Protein AF-A0A8J7Y502-F1 (afdb_monomer)

Radius of gyration: 22.65 Å; Cα contacts (8 Å, |Δi|>4): 189; chains: 1; bounding box: 45×32×72 Å

Nearest PDB structures (foldseek):
  6zxs-assembly1_C  TM=8.855E-01  e=1.549E-02  Pisum sativum
  7y3f-assembly1_C  TM=8.720E-01  e=1.769E-02  Nostoc sp.
  8wey-assembly1_C  TM=8.345E-01  e=1.656E-02  Cyanidium caldarium
  8wmv-assembly1_C  TM=8.338E-01  e=2.307E-02  Rhodomonas salina
  7yca-assembly1_C  TM=7.413E-01  e=2.020E-02  Ostreococcus tauri

Sequence (135 aa):
MRGLISIAIRGSWKNLKRILFHSERVTSMEMRYRILSGQVTLPKTVNDPMCIGCGACARICPTKAITMIDLPEPIHLTEKYTKKQRPELDLEKCCFCFRCHDTCPIFKRYNRPSAIHPREVGDYYEDVSKLLGGG

Foldseek 3Di:
DVVVVVVVVVVVVVVVCCVPVVPPDPDDPVVVVCVVVVVDDAADFFQVQQDQQPCQLQVQQPLSQKDWDADPDWDDLAPPGIRGTDIDGRLVSHPQPCPSQCRACCCPVVVHQGRGHSGHSDDDHDRVSVVVVRD

Structure (mmCIF, N/CA/C/O backbone):
data_AF-A0A8J7Y502-F1
#
_entry.id   AF-A0A8J7Y502-F1
#
loop_
_atom_site.group_PDB
_atom_site.id
_atom_site.type_symbol
_atom_site.label_atom_id
_atom_site.label_alt_id
_atom_site.label_comp_id
_atom_site.label_asym_id
_atom_site.label_entity_id
_atom_site.label_seq_id
_atom_site.pdbx_PDB_ins_code
_atom_site.Cartn_x
_atom_si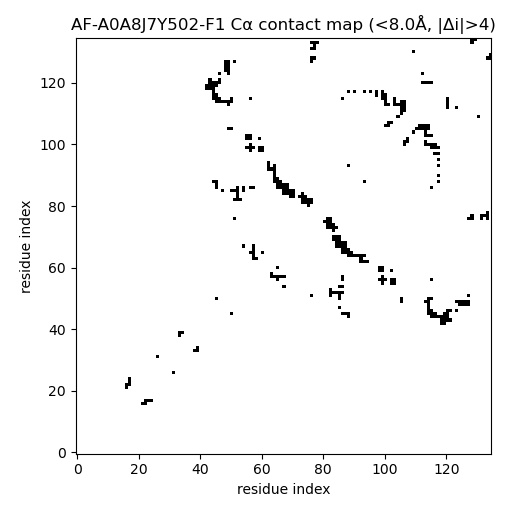te.Cartn_y
_atom_site.Cartn_z
_atom_site.occupancy
_atom_site.B_iso_or_equiv
_atom_site.auth_seq_id
_atom_site.auth_comp_id
_atom_site.auth_asym_id
_atom_site.auth_atom_id
_atom_site.pdbx_PDB_model_num
ATOM 1 N N . MET A 1 1 ? 19.545 6.627 -52.063 1.00 60.53 1 MET A N 1
ATOM 2 C CA . MET A 1 1 ? 20.669 5.887 -51.433 1.00 60.53 1 MET A CA 1
ATOM 3 C C . MET A 1 1 ? 21.327 6.631 -50.262 1.00 60.53 1 MET A C 1
ATOM 5 O O . MET A 1 1 ? 21.492 6.030 -49.210 1.00 60.53 1 MET A O 1
ATOM 9 N N . ARG A 1 2 ? 21.621 7.940 -50.374 1.00 64.50 2 ARG A N 1
ATOM 10 C CA . ARG A 1 2 ? 22.218 8.758 -49.289 1.00 64.50 2 ARG A CA 1
ATOM 11 C C . ARG A 1 2 ? 21.446 8.758 -47.953 1.00 64.50 2 ARG A C 1
ATOM 13 O O . ARG A 1 2 ? 22.071 8.778 -46.899 1.00 64.50 2 ARG A O 1
ATOM 20 N N . GLY A 1 3 ? 20.113 8.686 -47.986 1.00 81.00 3 GLY A N 1
ATOM 21 C CA . GLY A 1 3 ? 19.283 8.628 -46.772 1.00 81.00 3 GLY A CA 1
ATOM 22 C C . GLY A 1 3 ? 19.363 7.300 -46.007 1.00 81.00 3 GLY A C 1
ATOM 23 O O . GLY A 1 3 ? 19.346 7.296 -44.785 1.00 81.00 3 GLY A O 1
ATOM 24 N N . LEU A 1 4 ? 19.514 6.170 -46.705 1.00 84.38 4 LEU A N 1
ATOM 25 C CA . LEU A 1 4 ? 19.599 4.854 -46.056 1.00 84.38 4 LEU A CA 1
ATOM 26 C C . LEU A 1 4 ? 20.935 4.673 -45.325 1.00 84.38 4 LEU A C 1
ATOM 28 O O . LEU A 1 4 ? 20.969 4.181 -44.201 1.00 84.38 4 LEU A O 1
ATOM 32 N N . ILE A 1 5 ? 22.025 5.149 -45.931 1.00 88.69 5 ILE A N 1
ATOM 33 C CA . ILE A 1 5 ? 23.365 5.105 -45.332 1.00 88.69 5 ILE A CA 1
ATOM 34 C C . ILE A 1 5 ? 23.419 5.970 -44.063 1.00 88.69 5 ILE A C 1
ATOM 36 O O . ILE A 1 5 ? 23.957 5.541 -43.044 1.00 88.69 5 ILE A O 1
ATOM 40 N N . SER A 1 6 ? 22.819 7.166 -44.079 1.00 84.56 6 SER A N 1
ATOM 41 C CA . SER A 1 6 ? 22.812 8.044 -42.901 1.00 84.56 6 SER A CA 1
ATOM 42 C C . SER A 1 6 ? 21.986 7.473 -41.743 1.00 84.56 6 SER A C 1
ATOM 44 O O . SER A 1 6 ? 22.392 7.605 -40.586 1.00 84.56 6 SER A O 1
ATOM 46 N N . ILE A 1 7 ? 20.874 6.788 -42.034 1.00 87.94 7 ILE A N 1
ATOM 47 C CA . ILE A 1 7 ? 20.083 6.058 -41.034 1.00 87.94 7 ILE A CA 1
ATOM 48 C C . ILE A 1 7 ? 20.911 4.914 -40.431 1.00 87.94 7 ILE A C 1
ATOM 50 O O . ILE A 1 7 ? 20.986 4.803 -39.206 1.00 87.94 7 ILE A O 1
ATOM 54 N N . ALA A 1 8 ? 21.589 4.117 -41.264 1.00 90.69 8 ALA A N 1
ATOM 55 C CA . ALA A 1 8 ? 22.412 2.995 -40.810 1.00 90.69 8 ALA A CA 1
ATOM 56 C C . ALA A 1 8 ? 23.579 3.442 -39.910 1.00 90.69 8 ALA A C 1
ATOM 58 O O . ALA A 1 8 ? 23.799 2.860 -38.846 1.00 90.69 8 ALA A O 1
ATOM 59 N N . ILE A 1 9 ? 24.286 4.516 -40.280 1.00 93.00 9 ILE A N 1
ATOM 60 C CA . ILE A 1 9 ? 25.398 5.067 -39.488 1.00 93.00 9 ILE A CA 1
ATOM 61 C C . ILE A 1 9 ? 24.894 5.616 -38.148 1.00 93.00 9 ILE A C 1
ATOM 63 O O . ILE A 1 9 ? 25.459 5.305 -37.099 1.00 93.00 9 ILE A O 1
ATOM 67 N N . ARG A 1 10 ? 23.800 6.392 -38.149 1.00 87.38 10 ARG A N 1
ATOM 68 C CA . ARG A 1 10 ? 23.220 6.949 -36.914 1.00 87.38 10 ARG A CA 1
ATOM 69 C C . ARG A 1 10 ? 22.720 5.853 -35.971 1.00 87.38 10 ARG A C 1
ATOM 71 O O . ARG A 1 10 ? 22.952 5.942 -34.766 1.00 87.38 10 ARG A O 1
ATOM 78 N N . GLY A 1 11 ? 22.072 4.818 -36.507 1.00 87.31 11 GLY A N 1
ATOM 79 C CA . GLY A 1 11 ? 21.619 3.658 -35.738 1.00 87.31 11 GLY A CA 1
ATOM 80 C C . GLY A 1 11 ? 22.783 2.876 -35.129 1.00 87.31 11 GLY A C 1
ATOM 81 O O . GLY A 1 11 ? 22.777 2.603 -33.928 1.00 87.31 11 GLY A O 1
ATOM 82 N N . SER A 1 12 ? 23.817 2.603 -35.928 1.00 90.25 12 SER A N 1
ATOM 83 C CA . SER A 1 12 ? 25.027 1.899 -35.484 1.00 90.25 12 SER A CA 1
ATOM 84 C C . SER A 1 12 ? 25.763 2.674 -34.394 1.00 90.25 12 SER A C 1
ATOM 86 O O . SER A 1 12 ? 26.115 2.100 -33.369 1.00 90.25 12 SER A O 1
ATOM 88 N N . TRP A 1 13 ? 25.908 3.994 -34.547 1.00 88.38 13 TRP A N 1
ATOM 89 C CA . TRP A 1 13 ? 26.505 4.860 -33.526 1.00 88.38 13 TRP A CA 1
ATOM 90 C C . TRP A 1 13 ? 25.705 4.859 -32.219 1.00 88.38 13 TRP A C 1
ATOM 92 O O . TRP A 1 13 ? 26.278 4.783 -31.133 1.00 88.38 13 TRP A O 1
ATOM 102 N N . LYS A 1 14 ? 24.369 4.906 -32.298 1.00 82.56 14 LYS A N 1
ATOM 103 C CA . LYS A 1 14 ? 23.504 4.821 -31.114 1.00 82.56 14 LYS A CA 1
ATOM 104 C C . LYS A 1 14 ? 23.666 3.473 -30.407 1.00 82.56 14 LYS A C 1
ATOM 106 O O . LYS A 1 14 ? 23.795 3.446 -29.186 1.00 82.56 14 LYS A O 1
ATOM 111 N N . ASN A 1 15 ? 23.715 2.375 -31.161 1.00 81.94 15 ASN A N 1
ATOM 112 C CA . ASN A 1 15 ? 23.898 1.039 -30.600 1.00 81.94 15 ASN A CA 1
ATOM 113 C C . ASN A 1 15 ? 25.295 0.862 -29.981 1.00 81.94 15 ASN A C 1
ATOM 115 O O . ASN A 1 15 ? 25.420 0.370 -28.864 1.00 81.94 15 ASN A O 1
ATOM 119 N N . LEU A 1 16 ? 26.338 1.360 -30.649 1.00 86.25 16 LEU A N 1
ATOM 120 C CA . LEU A 1 16 ? 27.707 1.333 -30.138 1.00 86.25 16 LEU A CA 1
ATOM 121 C C . LEU A 1 16 ? 27.837 2.120 -28.826 1.00 86.25 16 LEU A C 1
ATOM 123 O O . LEU A 1 16 ? 28.413 1.615 -27.865 1.00 86.25 16 LEU A O 1
ATOM 127 N N . LYS A 1 17 ? 27.229 3.313 -28.737 1.00 83.19 17 LYS A N 1
ATOM 128 C CA . LYS A 1 17 ? 27.191 4.090 -27.486 1.00 83.19 17 LYS A CA 1
ATOM 129 C C . LYS A 1 17 ? 26.465 3.355 -26.354 1.00 83.19 17 LYS A C 1
ATOM 131 O O . LYS A 1 17 ? 26.914 3.411 -25.212 1.00 83.19 17 LYS A O 1
ATOM 136 N N . ARG A 1 18 ? 25.386 2.625 -26.661 1.00 78.62 18 ARG A N 1
ATOM 137 C CA . ARG A 1 18 ? 24.681 1.776 -25.685 1.00 78.62 18 ARG A CA 1
ATOM 138 C C . ARG A 1 18 ? 25.547 0.623 -25.177 1.00 78.62 18 ARG A C 1
ATOM 140 O O . ARG A 1 18 ? 25.479 0.331 -23.990 1.00 78.62 18 ARG A O 1
ATOM 147 N N . ILE A 1 19 ? 26.336 -0.013 -26.044 1.00 79.38 19 ILE A N 1
ATOM 148 C CA . ILE A 1 19 ? 27.196 -1.151 -25.680 1.00 79.38 19 ILE A CA 1
ATOM 149 C C . ILE A 1 19 ? 28.400 -0.680 -24.859 1.00 79.38 19 ILE A C 1
ATOM 151 O O . ILE A 1 19 ? 28.646 -1.206 -23.780 1.00 79.38 19 ILE A O 1
ATOM 155 N N . LEU A 1 20 ? 29.130 0.328 -25.344 1.00 81.69 20 LEU A N 1
ATOM 156 C CA . LEU A 1 20 ? 30.378 0.768 -24.713 1.00 81.69 20 LEU A CA 1
ATOM 157 C C . LEU A 1 20 ? 30.130 1.593 -23.446 1.00 81.69 20 LEU A C 1
ATOM 159 O O . LEU A 1 20 ? 30.741 1.350 -22.408 1.00 81.69 20 LEU A O 1
ATOM 163 N N . PHE A 1 21 ? 29.209 2.556 -23.511 1.00 78.75 21 PHE A N 1
ATOM 164 C CA . PHE A 1 21 ? 28.997 3.531 -22.435 1.00 78.75 21 PHE A CA 1
ATOM 165 C C . PHE A 1 21 ? 27.728 3.290 -21.643 1.00 78.75 21 PHE A C 1
ATOM 167 O O . PHE A 1 21 ? 27.453 4.026 -20.699 1.00 78.75 21 PHE A O 1
ATOM 174 N N . HIS A 1 22 ? 26.934 2.282 -22.018 1.00 69.56 22 HIS A N 1
ATOM 175 C CA . HIS A 1 22 ? 25.711 1.947 -21.301 1.00 69.56 22 HIS A CA 1
ATOM 176 C C . HIS A 1 22 ? 24.743 3.127 -21.145 1.00 69.56 22 HIS A C 1
ATOM 178 O O . HIS A 1 22 ? 23.926 3.173 -20.223 1.00 69.56 22 HIS A O 1
ATOM 184 N N . SER A 1 23 ? 24.829 4.069 -22.085 1.00 64.19 23 SER A N 1
ATOM 185 C CA . SER A 1 23 ? 24.238 5.401 -21.994 1.00 64.19 23 SER A CA 1
ATOM 186 C C . SER A 1 23 ? 22.710 5.409 -22.063 1.00 64.19 23 SER A C 1
ATOM 188 O O . SER A 1 23 ? 22.102 6.447 -21.847 1.00 64.19 23 SER A O 1
ATOM 190 N N . GLU A 1 24 ? 22.079 4.275 -22.389 1.00 62.09 24 GLU A N 1
ATOM 191 C CA . GLU A 1 24 ? 20.616 4.137 -22.450 1.00 62.09 24 GLU A CA 1
ATOM 192 C C . GLU A 1 24 ? 20.114 2.883 -21.712 1.00 62.09 24 GLU A C 1
ATOM 194 O O . GLU A 1 24 ? 19.126 2.265 -22.112 1.00 62.09 24 GLU A O 1
ATOM 199 N N . ARG A 1 25 ? 20.795 2.456 -20.637 1.00 66.69 25 ARG A N 1
ATOM 200 C CA . ARG A 1 25 ? 20.208 1.458 -19.730 1.00 66.69 25 ARG A CA 1
ATOM 201 C C . ARG A 1 25 ? 18.952 2.069 -19.090 1.00 66.69 25 ARG A C 1
ATOM 203 O O . ARG A 1 25 ? 19.048 3.069 -18.393 1.00 66.69 25 ARG A O 1
ATOM 210 N N . VAL A 1 26 ? 17.792 1.447 -19.306 1.00 63.56 26 VAL A N 1
ATOM 211 C CA . VAL A 1 26 ? 16.504 1.897 -18.729 1.00 63.56 26 VAL A CA 1
ATOM 212 C C . VAL A 1 26 ? 16.476 1.723 -17.204 1.00 63.56 26 VAL A C 1
ATOM 214 O O . VAL A 1 26 ? 15.831 2.482 -16.492 1.00 63.56 26 VAL A O 1
ATOM 217 N N . THR A 1 27 ? 17.217 0.741 -16.691 1.00 64.44 27 THR A N 1
ATOM 218 C CA . THR A 1 27 ? 17.409 0.493 -15.257 1.00 64.44 27 THR A CA 1
ATOM 219 C C . THR A 1 27 ? 18.786 0.986 -14.828 1.00 64.44 27 THR A C 1
ATOM 221 O O . THR A 1 27 ? 19.780 0.642 -15.483 1.00 64.44 27 THR A O 1
ATOM 224 N N . SER A 1 28 ? 18.866 1.706 -13.708 1.00 78.69 28 SER A N 1
ATOM 225 C CA . SER A 1 28 ? 20.149 2.062 -13.097 1.00 78.69 28 SER A CA 1
ATOM 226 C C . SER A 1 28 ? 20.987 0.807 -12.829 1.00 78.69 28 SER A C 1
ATOM 228 O O . SER A 1 28 ? 20.454 -0.286 -12.608 1.00 78.69 28 SER A O 1
ATOM 230 N N . MET A 1 29 ? 22.314 0.944 -12.869 1.00 79.38 29 MET A N 1
ATOM 231 C CA . MET A 1 29 ? 23.195 -0.175 -12.513 1.00 79.38 29 MET A CA 1
ATOM 232 C C . MET A 1 29 ? 22.973 -0.652 -11.090 1.00 79.38 29 MET A C 1
ATOM 234 O O . MET A 1 29 ? 23.012 -1.853 -10.852 1.00 79.38 29 MET A O 1
ATOM 238 N N . GLU A 1 30 ? 22.650 0.282 -10.201 1.00 82.50 30 GLU A N 1
ATOM 239 C CA . GLU A 1 30 ? 22.255 -0.002 -8.830 1.00 82.50 30 GLU A CA 1
ATOM 240 C C . GLU A 1 30 ? 21.073 -0.975 -8.775 1.00 82.50 30 GLU A C 1
ATOM 242 O O . GLU A 1 30 ? 21.156 -2.033 -8.162 1.00 82.50 30 GLU A O 1
ATOM 247 N N . MET A 1 31 ? 19.991 -0.689 -9.507 1.00 81.94 31 MET A N 1
ATOM 248 C CA . MET A 1 31 ? 18.822 -1.570 -9.539 1.00 81.94 31 MET A CA 1
ATOM 249 C C . MET A 1 31 ? 19.161 -2.955 -10.106 1.00 81.94 31 MET A C 1
ATOM 251 O O . MET A 1 31 ? 18.693 -3.961 -9.582 1.00 81.94 31 MET A O 1
ATOM 255 N N . ARG A 1 32 ? 19.999 -3.030 -11.150 1.00 83.69 32 ARG A N 1
ATOM 256 C CA . ARG A 1 32 ? 20.435 -4.318 -11.720 1.00 83.69 32 ARG A CA 1
ATOM 257 C C . ARG A 1 32 ? 21.244 -5.138 -10.732 1.00 83.69 32 ARG A C 1
ATOM 259 O O . ARG A 1 32 ? 20.993 -6.331 -10.606 1.00 83.69 32 ARG A O 1
ATOM 266 N N . TYR A 1 33 ? 22.198 -4.505 -10.055 1.00 86.38 33 TYR A N 1
ATOM 267 C CA . TYR A 1 33 ? 23.003 -5.163 -9.040 1.00 86.38 33 TYR A CA 1
ATOM 268 C C . TYR A 1 33 ? 22.111 -5.695 -7.922 1.00 86.38 33 TYR A C 1
ATOM 270 O O . TYR A 1 33 ? 22.176 -6.881 -7.636 1.00 86.38 33 TYR A O 1
ATOM 278 N N . ARG A 1 34 ? 21.191 -4.869 -7.404 1.00 87.00 34 ARG A N 1
ATOM 279 C CA . ARG A 1 34 ? 20.218 -5.274 -6.379 1.00 87.00 34 ARG A CA 1
ATOM 280 C C . ARG A 1 34 ? 19.346 -6.459 -6.799 1.00 87.00 34 ARG A C 1
ATOM 282 O O . ARG A 1 34 ? 19.049 -7.304 -5.965 1.00 87.00 34 ARG A O 1
ATOM 289 N N . ILE A 1 35 ? 18.940 -6.542 -8.069 1.00 86.94 35 ILE A N 1
ATOM 290 C CA . ILE A 1 35 ? 18.191 -7.698 -8.593 1.00 86.94 35 ILE A CA 1
ATOM 291 C C . ILE A 1 35 ? 19.083 -8.945 -8.636 1.00 86.94 35 ILE A C 1
ATOM 293 O O . ILE A 1 35 ? 18.682 -9.993 -8.140 1.00 86.94 35 ILE A O 1
ATOM 297 N N . LEU A 1 36 ? 20.290 -8.834 -9.200 1.00 89.00 36 LEU A N 1
ATOM 298 C CA . LEU A 1 36 ? 21.222 -9.961 -9.339 1.00 89.00 36 LEU A CA 1
ATOM 299 C C . LEU A 1 36 ? 21.735 -10.480 -7.990 1.00 89.00 36 LEU A C 1
ATOM 301 O O . LEU A 1 36 ? 21.958 -11.677 -7.848 1.00 89.00 36 LEU A O 1
ATOM 305 N N . SER A 1 37 ? 21.909 -9.597 -7.006 1.00 92.88 37 SER A N 1
ATOM 306 C CA . SER A 1 37 ? 22.334 -9.939 -5.648 1.00 92.88 37 SER A CA 1
ATOM 307 C C . SER A 1 37 ? 21.183 -10.401 -4.750 1.00 92.88 37 SER A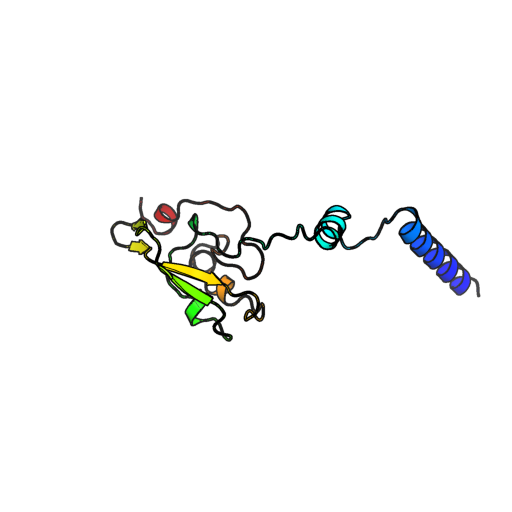 C 1
ATOM 309 O O . SER A 1 37 ? 21.417 -10.746 -3.595 1.00 92.88 37 SER A O 1
ATOM 311 N N . GLY A 1 38 ? 19.938 -10.377 -5.242 1.00 89.31 38 GLY A N 1
ATOM 312 C CA . GLY A 1 38 ? 18.752 -10.686 -4.440 1.00 89.31 38 GLY A CA 1
ATOM 313 C C . GLY A 1 38 ? 18.441 -9.649 -3.351 1.00 89.31 38 GLY A C 1
ATOM 314 O O . GLY A 1 38 ? 17.613 -9.902 -2.485 1.00 89.31 38 GLY A O 1
ATOM 315 N N . GLN A 1 39 ? 19.058 -8.465 -3.383 1.00 87.94 39 GLN A N 1
ATOM 316 C CA . GLN A 1 39 ? 18.866 -7.372 -2.415 1.00 87.94 39 GLN A CA 1
ATOM 317 C C . GLN A 1 39 ? 17.668 -6.463 -2.765 1.00 87.94 39 GLN A C 1
ATOM 319 O O . GLN A 1 39 ? 17.687 -5.237 -2.564 1.00 87.94 39 GLN A O 1
ATOM 324 N N . VAL A 1 40 ? 16.608 -7.044 -3.330 1.00 84.69 40 VAL A N 1
ATOM 325 C CA . VAL A 1 40 ? 15.378 -6.318 -3.660 1.00 84.69 40 VAL A CA 1
ATOM 326 C C . VAL A 1 40 ? 14.508 -6.247 -2.414 1.00 84.69 40 VAL A C 1
ATOM 328 O O . VAL A 1 40 ? 14.047 -7.260 -1.900 1.00 84.69 40 VAL A O 1
ATOM 331 N N . THR A 1 41 ? 14.273 -5.030 -1.938 1.00 83.69 41 THR A N 1
ATOM 332 C CA . THR A 1 41 ? 13.332 -4.768 -0.852 1.00 83.69 41 THR A CA 1
ATOM 333 C C . THR A 1 41 ? 12.011 -4.315 -1.448 1.00 83.69 41 THR A C 1
ATOM 335 O O . THR A 1 41 ? 11.986 -3.462 -2.340 1.00 83.69 41 THR A O 1
ATOM 338 N N . LEU A 1 42 ? 10.908 -4.893 -0.973 1.00 82.50 42 LEU A N 1
ATOM 339 C CA . LEU A 1 42 ? 9.586 -4.427 -1.368 1.00 82.50 42 LEU A CA 1
ATOM 340 C C . LEU A 1 42 ? 9.347 -3.037 -0.763 1.00 82.50 42 LEU A C 1
ATOM 342 O O . LEU A 1 42 ? 9.635 -2.828 0.420 1.00 82.50 42 LEU A O 1
ATOM 346 N N . PRO A 1 43 ? 8.856 -2.075 -1.560 1.00 85.69 43 PRO A N 1
ATOM 347 C CA . PRO A 1 43 ? 8.543 -0.756 -1.046 1.00 85.69 43 PRO A CA 1
ATOM 348 C C . PRO A 1 43 ? 7.378 -0.835 -0.060 1.00 85.69 43 PRO A C 1
ATOM 350 O O . PRO A 1 43 ? 6.518 -1.716 -0.138 1.00 85.69 43 PRO A O 1
ATOM 353 N N . LYS A 1 44 ? 7.323 0.133 0.855 1.00 91.81 44 LYS A N 1
ATOM 354 C CA . LYS A 1 44 ? 6.158 0.306 1.719 1.00 91.81 44 LYS A CA 1
ATOM 355 C C . LYS A 1 44 ? 4.965 0.723 0.857 1.00 91.81 44 LYS A C 1
ATOM 357 O O . LYS A 1 44 ? 5.046 1.693 0.104 1.00 91.81 44 LYS A O 1
ATOM 362 N N . THR A 1 45 ? 3.859 0.004 0.996 1.00 94.62 45 THR A N 1
ATOM 363 C CA . THR A 1 45 ? 2.604 0.244 0.261 1.00 94.62 45 THR A CA 1
ATOM 364 C C . THR A 1 45 ? 1.582 1.028 1.084 1.00 94.62 45 THR A C 1
ATOM 366 O O . THR A 1 45 ? 0.589 1.522 0.545 1.00 94.62 45 THR A O 1
ATOM 369 N N . VAL A 1 46 ? 1.818 1.161 2.392 1.00 95.19 46 VAL A N 1
ATOM 370 C CA . VAL A 1 46 ? 0.950 1.865 3.338 1.00 95.19 46 VAL A CA 1
ATOM 371 C C . VAL A 1 46 ? 1.788 2.819 4.177 1.00 95.19 46 VAL A C 1
ATOM 373 O O . VAL A 1 46 ? 2.797 2.438 4.768 1.00 95.19 46 VAL A O 1
ATOM 376 N N . ASN A 1 47 ? 1.353 4.073 4.216 1.00 9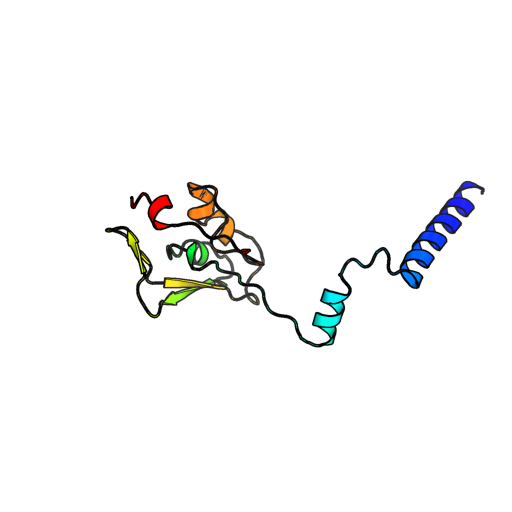5.19 47 ASN A N 1
ATOM 377 C CA . ASN A 1 47 ? 1.884 5.114 5.073 1.00 95.19 47 ASN A CA 1
ATOM 378 C C . ASN A 1 47 ? 1.026 5.163 6.340 1.00 95.19 47 ASN A C 1
ATOM 380 O O . ASN A 1 47 ? -0.0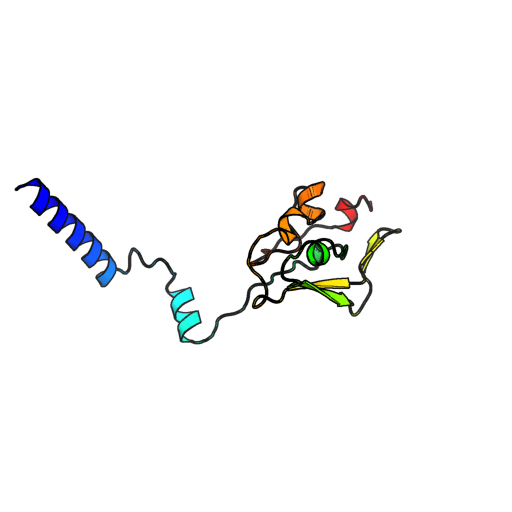68 5.734 6.355 1.00 95.19 47 ASN A O 1
ATOM 384 N N . ASP A 1 48 ? 1.503 4.502 7.392 1.00 93.00 48 ASP A N 1
ATOM 385 C CA . ASP A 1 48 ? 0.764 4.374 8.646 1.00 93.00 48 ASP A CA 1
ATOM 386 C C . ASP A 1 48 ? 0.438 5.699 9.336 1.00 93.00 48 ASP A C 1
ATOM 388 O O . ASP A 1 48 ? -0.718 5.836 9.754 1.00 93.00 48 ASP A O 1
ATOM 392 N N . PRO A 1 49 ? 1.372 6.665 9.434 1.00 92.31 49 PRO A N 1
ATOM 393 C CA . PRO A 1 49 ? 1.078 7.988 9.973 1.00 92.31 49 PRO A CA 1
ATOM 394 C C . PRO A 1 49 ? -0.084 8.688 9.274 1.00 92.31 49 PRO A C 1
ATOM 396 O O . PRO A 1 49 ? -0.945 9.249 9.940 1.00 92.31 49 PRO A O 1
ATOM 399 N N . MET A 1 50 ? -0.152 8.595 7.943 1.00 94.50 50 MET A N 1
ATOM 400 C CA . MET A 1 50 ? -1.219 9.222 7.159 1.00 94.50 50 MET A CA 1
ATOM 401 C C . MET A 1 50 ? -2.536 8.429 7.192 1.00 94.50 50 MET A C 1
ATOM 403 O O . MET A 1 50 ? -3.605 8.955 6.882 1.00 94.50 50 MET A O 1
ATOM 407 N N . CYS A 1 51 ? -2.494 7.138 7.522 1.00 95.38 51 CYS A N 1
ATOM 408 C CA . CYS A 1 51 ? -3.653 6.258 7.435 1.00 95.38 51 CYS A CA 1
ATOM 409 C C . CYS A 1 51 ? -4.608 6.436 8.620 1.00 95.38 51 CYS A C 1
ATOM 411 O O . CYS A 1 51 ? -4.244 6.167 9.760 1.00 95.38 51 CYS A O 1
ATOM 413 N N . ILE A 1 52 ? -5.878 6.744 8.335 1.00 95.56 52 ILE A N 1
ATOM 414 C CA . ILE A 1 52 ? -6.948 6.867 9.345 1.00 95.56 52 ILE A CA 1
ATOM 415 C C . ILE A 1 52 ? -7.699 5.560 9.641 1.00 95.56 52 ILE A C 1
ATOM 417 O O . ILE A 1 52 ? -8.677 5.562 10.380 1.00 95.56 52 ILE A O 1
ATOM 421 N N . GLY A 1 53 ? -7.333 4.437 9.019 1.00 96.12 53 GLY A N 1
ATOM 422 C CA . GLY A 1 53 ? -7.964 3.138 9.301 1.00 96.12 53 GLY A CA 1
ATOM 423 C C . GLY A 1 53 ? -9.442 3.000 8.893 1.00 96.12 53 GLY A C 1
ATOM 424 O O . GLY A 1 53 ? -10.128 2.118 9.389 1.00 96.12 53 GLY A O 1
ATOM 425 N N . CYS A 1 54 ? -9.959 3.831 7.978 1.00 95.81 54 CYS A N 1
ATOM 426 C CA . CYS A 1 54 ? -11.386 3.830 7.591 1.00 95.81 54 CYS A CA 1
ATOM 427 C C . CYS A 1 54 ? -11.857 2.603 6.767 1.00 95.81 54 CYS A C 1
ATOM 429 O O . CYS A 1 54 ? -13.053 2.441 6.490 1.00 95.81 54 CYS A O 1
ATOM 431 N N . GLY A 1 55 ? -10.922 1.780 6.280 1.00 96.81 55 GLY A N 1
ATOM 432 C CA . GLY A 1 55 ? -11.197 0.572 5.490 1.00 96.81 55 GLY A CA 1
ATOM 433 C C . GLY A 1 55 ? -11.769 0.794 4.082 1.00 96.81 55 GLY A C 1
ATOM 434 O O . GLY A 1 55 ? -12.173 -0.169 3.433 1.00 96.81 55 GLY A O 1
ATOM 435 N N . ALA A 1 56 ? -11.821 2.033 3.577 1.00 97.38 56 ALA A N 1
ATOM 436 C CA . ALA A 1 56 ? -12.367 2.319 2.244 1.00 97.38 56 ALA A CA 1
ATOM 437 C C . ALA A 1 56 ? -11.593 1.600 1.124 1.00 97.38 56 ALA A C 1
ATOM 439 O O . ALA A 1 56 ? -12.195 1.076 0.189 1.00 97.38 56 ALA A O 1
ATOM 440 N N . CYS A 1 57 ? -10.267 1.519 1.258 1.00 97.44 57 CYS A N 1
ATOM 441 C CA . CYS A 1 57 ? -9.395 0.822 0.317 1.00 97.44 57 CYS A CA 1
ATOM 442 C C . CYS A 1 57 ? -9.699 -0.683 0.220 1.00 97.44 57 CYS A C 1
ATOM 444 O O . CYS A 1 57 ? -9.749 -1.215 -0.885 1.00 97.44 57 CYS A O 1
ATOM 446 N N . ALA A 1 58 ? -9.962 -1.345 1.350 1.00 97.88 58 ALA A N 1
ATOM 447 C CA . ALA A 1 58 ? -10.335 -2.756 1.389 1.00 97.88 58 ALA A CA 1
ATOM 448 C C . ALA A 1 58 ? -11.690 -3.002 0.714 1.00 97.88 58 ALA A C 1
ATOM 450 O O . ALA A 1 58 ? -11.811 -3.892 -0.125 1.00 97.88 58 ALA A O 1
ATOM 451 N N . ARG A 1 59 ? -12.689 -2.155 1.004 1.00 97.75 59 ARG A N 1
ATOM 452 C CA . ARG A 1 59 ? -14.037 -2.270 0.422 1.00 97.75 59 ARG A CA 1
ATOM 453 C C . ARG A 1 59 ? -14.070 -2.072 -1.093 1.00 97.75 59 ARG A C 1
ATOM 455 O O . ARG A 1 59 ? -14.853 -2.734 -1.763 1.00 97.75 59 ARG A O 1
ATOM 462 N N . ILE A 1 60 ? -13.252 -1.166 -1.636 1.00 97.81 60 ILE A N 1
ATOM 463 C CA . ILE A 1 60 ? -13.249 -0.873 -3.080 1.00 97.81 60 ILE A CA 1
ATOM 464 C C . ILE A 1 60 ? -12.391 -1.850 -3.898 1.00 97.81 60 ILE A C 1
ATOM 466 O O . ILE A 1 60 ? -12.423 -1.809 -5.128 1.00 97.81 60 ILE A O 1
ATOM 470 N N . CYS A 1 61 ? -11.571 -2.679 -3.245 1.00 97.94 61 CYS A N 1
ATOM 471 C CA . CYS A 1 61 ? -10.601 -3.525 -3.927 1.00 97.94 61 CYS A CA 1
ATOM 472 C C . CYS A 1 61 ? -11.307 -4.643 -4.720 1.00 97.94 61 CYS A C 1
ATOM 474 O O . CYS A 1 61 ? -11.893 -5.537 -4.106 1.00 97.94 61 CYS A O 1
ATOM 476 N N . PRO A 1 62 ? -11.221 -4.661 -6.066 1.00 97.50 62 PRO A N 1
ATOM 477 C CA . PRO A 1 62 ? -11.944 -5.644 -6.874 1.00 97.50 62 PRO A CA 1
ATOM 478 C C . PRO A 1 62 ? -11.403 -7.068 -6.695 1.00 97.50 62 PRO A C 1
ATOM 480 O O . PRO A 1 62 ? -12.162 -8.027 -6.776 1.00 97.50 62 PRO A O 1
ATOM 483 N N . THR A 1 63 ? -10.105 -7.210 -6.417 1.00 97.94 63 THR A N 1
ATOM 484 C CA . THR A 1 63 ? -9.440 -8.507 -6.223 1.00 97.94 63 THR A CA 1
ATOM 485 C C . THR A 1 63 ? -9.341 -8.924 -4.758 1.00 97.94 63 THR A C 1
ATOM 487 O O . THR A 1 63 ? -8.755 -9.961 -4.462 1.00 97.94 63 THR A O 1
ATOM 490 N N . LYS A 1 64 ? -9.898 -8.129 -3.828 1.00 97.56 64 LYS A N 1
ATOM 491 C CA . LYS A 1 64 ? -9.794 -8.352 -2.373 1.00 97.56 64 LYS A CA 1
ATOM 492 C C . LYS A 1 64 ? -8.342 -8.533 -1.893 1.00 97.56 64 LYS A C 1
ATOM 494 O O . LYS A 1 64 ? -8.071 -9.301 -0.980 1.00 97.56 64 LYS A O 1
ATOM 499 N N . ALA A 1 65 ? -7.412 -7.802 -2.505 1.00 97.88 65 ALA A N 1
ATOM 500 C CA . ALA A 1 65 ? -5.988 -7.828 -2.174 1.00 97.88 65 ALA A CA 1
ATOM 501 C C . ALA A 1 65 ? -5.633 -7.084 -0.872 1.00 97.88 65 ALA A C 1
ATOM 503 O O . ALA A 1 65 ? -4.469 -7.045 -0.495 1.00 97.88 65 ALA A O 1
ATOM 504 N N . ILE A 1 66 ? -6.596 -6.432 -0.217 1.00 97.94 66 ILE A N 1
ATOM 505 C CA . ILE A 1 66 ? -6.351 -5.598 0.963 1.00 97.94 66 ILE A CA 1
ATOM 506 C C . ILE A 1 66 ? -7.119 -6.169 2.149 1.00 97.94 66 ILE A C 1
ATOM 508 O O . ILE A 1 66 ? -8.348 -6.254 2.102 1.00 97.94 66 ILE A O 1
ATOM 512 N N . THR A 1 67 ? -6.395 -6.467 3.224 1.00 97.69 67 THR A N 1
ATOM 513 C CA . THR A 1 67 ? -6.944 -6.933 4.502 1.00 97.69 67 THR A CA 1
ATOM 514 C C . THR A 1 67 ? -6.754 -5.849 5.557 1.00 97.69 67 THR A C 1
ATOM 516 O O . THR A 1 67 ? -5.719 -5.193 5.588 1.00 97.69 67 THR A O 1
ATOM 519 N N . MET A 1 68 ? -7.749 -5.622 6.415 1.00 97.62 68 MET A N 1
ATOM 520 C CA . MET A 1 68 ? -7.591 -4.725 7.564 1.00 97.62 68 MET A CA 1
ATOM 521 C C . MET A 1 68 ? -7.060 -5.533 8.745 1.00 97.62 68 MET A C 1
ATOM 523 O O . MET A 1 68 ? -7.725 -6.467 9.185 1.00 97.62 68 MET A O 1
ATOM 527 N N . ILE A 1 69 ? -5.878 -5.174 9.235 1.00 96.94 69 ILE A N 1
ATOM 528 C CA . ILE A 1 69 ? -5.242 -5.791 10.400 1.00 96.94 69 ILE A CA 1
ATOM 529 C C . ILE A 1 69 ? -5.356 -4.871 11.612 1.00 96.94 69 ILE A C 1
ATOM 531 O O . ILE A 1 69 ? -5.291 -3.643 11.477 1.00 96.94 69 ILE A O 1
ATOM 535 N N . ASP A 1 70 ? -5.528 -5.460 12.790 1.00 96.38 70 ASP A N 1
ATOM 536 C CA . ASP A 1 70 ? -5.573 -4.721 14.048 1.00 96.38 70 ASP A CA 1
ATOM 537 C C . ASP A 1 70 ? -4.197 -4.148 14.396 1.00 96.38 70 ASP A C 1
ATOM 539 O O . ASP A 1 70 ? -3.149 -4.754 14.158 1.00 96.38 70 ASP A O 1
ATOM 543 N N . LEU A 1 71 ? -4.204 -2.931 14.932 1.00 94.00 71 LEU A N 1
ATOM 544 C CA . LEU A 1 71 ? -3.021 -2.319 15.511 1.00 94.00 71 LEU A CA 1
ATOM 545 C C . LEU A 1 71 ? -2.780 -2.903 16.908 1.00 94.00 71 LEU A C 1
ATOM 547 O O . LEU A 1 71 ? -3.749 -3.170 17.621 1.00 94.00 71 LEU A O 1
ATOM 551 N N . PRO A 1 72 ? -1.510 -3.047 17.329 1.00 91.44 72 PRO A N 1
ATOM 552 C CA . PRO A 1 72 ? -1.190 -3.498 18.683 1.00 91.44 72 PRO A CA 1
ATOM 553 C C . PRO A 1 72 ? -1.747 -2.541 19.744 1.00 91.44 72 PRO A C 1
ATOM 555 O O . PRO A 1 72 ? -2.212 -2.983 20.789 1.00 91.44 72 PRO A O 1
ATOM 558 N N . GLU A 1 73 ? -1.755 -1.240 19.444 1.00 92.50 73 GLU A N 1
ATOM 559 C CA . GLU A 1 73 ? -2.317 -0.201 20.301 1.00 92.50 73 GLU A CA 1
ATOM 560 C C . GLU A 1 73 ? -3.235 0.723 19.483 1.00 92.50 73 GLU A C 1
ATOM 562 O O . GLU A 1 73 ? -2.865 1.144 18.378 1.00 92.50 73 GLU A O 1
ATOM 567 N N . PRO A 1 74 ? -4.439 1.055 19.988 1.00 91.69 74 PRO A N 1
ATOM 568 C CA . PRO A 1 74 ? -5.316 2.023 19.343 1.00 91.69 74 PRO A CA 1
ATOM 569 C C . PRO A 1 74 ? -4.693 3.423 19.330 1.00 91.69 74 PRO A C 1
ATOM 571 O O . PRO A 1 74 ? -4.238 3.923 20.354 1.00 91.69 74 PRO A O 1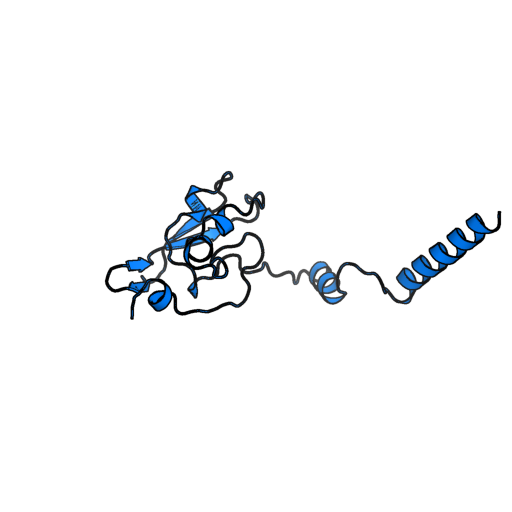
ATOM 574 N N . ILE A 1 75 ? -4.742 4.096 18.181 1.00 92.50 75 ILE A N 1
ATOM 575 C CA . ILE A 1 75 ? -4.211 5.454 18.019 1.00 92.50 75 ILE A CA 1
ATOM 576 C C . ILE A 1 75 ? -5.378 6.441 18.039 1.00 92.50 75 ILE A C 1
ATOM 578 O O . ILE A 1 75 ? -6.239 6.418 17.155 1.00 92.50 75 ILE A O 1
ATOM 582 N N . HIS A 1 76 ? -5.422 7.319 19.038 1.00 90.88 76 HIS A N 1
ATOM 583 C CA . HIS A 1 76 ? -6.392 8.412 19.092 1.00 90.88 76 HIS A CA 1
ATOM 584 C C . HIS A 1 76 ? -5.969 9.519 18.121 1.00 90.88 76 HIS A C 1
ATOM 586 O O . HIS A 1 76 ? -4.926 10.136 18.306 1.00 90.88 76 HIS A O 1
ATOM 592 N N . LEU A 1 77 ? -6.764 9.746 17.071 1.00 90.31 77 LEU A N 1
ATOM 593 C CA . LEU A 1 77 ? -6.519 10.812 16.094 1.00 90.31 77 LEU A CA 1
ATOM 594 C C . LEU A 1 77 ? -7.274 12.084 16.488 1.00 90.31 77 LEU A C 1
ATOM 596 O O . LEU A 1 77 ? -6.734 13.177 16.457 1.00 90.31 77 LEU A O 1
ATOM 600 N N . THR A 1 78 ? -8.531 11.957 16.898 1.00 89.38 78 THR A N 1
ATOM 601 C CA . THR A 1 78 ? -9.299 13.073 17.466 1.00 89.38 78 THR A CA 1
ATOM 602 C C . THR A 1 78 ? -10.079 12.585 18.680 1.00 89.38 78 THR A C 1
ATOM 604 O O . THR A 1 78 ? -10.177 11.378 18.907 1.00 89.38 78 THR A O 1
ATOM 607 N N . GLU A 1 79 ? -10.694 13.498 19.437 1.00 86.31 79 GLU A N 1
ATOM 608 C CA . GLU A 1 79 ? -11.560 13.150 20.578 1.00 86.31 79 GLU A CA 1
ATOM 609 C C . GLU A 1 79 ? -12.637 12.113 20.218 1.00 86.31 79 GLU A C 1
ATOM 611 O O . GLU A 1 79 ? -13.028 11.291 21.042 1.00 86.31 79 GLU A O 1
ATOM 616 N N . LYS A 1 80 ? -13.109 12.136 18.964 1.00 88.12 80 LYS A N 1
ATOM 617 C CA . LYS A 1 80 ? -14.189 11.274 18.466 1.00 88.12 80 LYS A CA 1
ATOM 618 C C . LYS A 1 80 ? -13.702 10.117 17.598 1.00 88.12 80 LYS A C 1
ATOM 620 O O . LYS A 1 80 ? -14.517 9.279 17.215 1.00 88.12 80 LYS A O 1
ATOM 625 N N . TYR A 1 81 ? -12.421 10.079 17.230 1.00 91.06 81 TYR A N 1
ATOM 626 C CA . TYR A 1 81 ? -11.933 9.153 16.214 1.00 91.06 81 TYR A CA 1
ATOM 627 C C . TYR A 1 81 ? -10.645 8.448 16.640 1.00 91.06 81 TYR A C 1
ATOM 629 O O . TYR A 1 81 ? -9.574 9.050 16.738 1.00 91.06 81 TYR A O 1
ATOM 637 N N . THR A 1 82 ? -10.753 7.132 16.818 1.00 93.31 82 THR A N 1
ATOM 638 C CA . THR A 1 82 ? -9.644 6.243 17.174 1.00 93.31 82 THR A CA 1
ATOM 639 C C . THR A 1 82 ? -9.390 5.257 16.043 1.00 93.31 82 THR A C 1
ATOM 641 O O . THR A 1 82 ? -10.267 4.478 15.661 1.00 93.31 82 THR A O 1
ATOM 644 N N . LYS A 1 83 ? -8.164 5.254 15.528 1.00 94.25 83 LYS A N 1
ATOM 645 C CA . LYS A 1 83 ? -7.677 4.273 14.564 1.00 94.25 83 LYS A CA 1
ATOM 646 C C . LYS A 1 83 ? -7.346 2.976 15.302 1.00 94.25 83 LYS A C 1
ATOM 648 O O . LYS A 1 83 ? -6.430 2.936 16.116 1.00 94.25 83 LYS A O 1
ATOM 653 N N . LYS A 1 84 ? -8.085 1.912 14.991 1.00 95.56 84 LYS A N 1
ATOM 654 C CA . LYS A 1 84 ? -7.860 0.560 15.538 1.00 95.56 84 LYS A CA 1
ATOM 655 C C . LYS A 1 84 ? -7.183 -0.384 14.551 1.00 95.56 84 LYS A C 1
ATOM 657 O O . LYS A 1 84 ? -6.540 -1.333 14.965 1.00 95.56 84 LYS A O 1
ATOM 662 N N . GLN A 1 85 ? -7.333 -0.118 13.256 1.00 96.31 85 GLN A N 1
ATOM 663 C CA . GLN A 1 85 ? -6.880 -1.002 12.188 1.00 96.31 85 GLN A CA 1
ATOM 664 C C . GLN A 1 85 ? -6.078 -0.239 11.137 1.00 96.31 85 GLN A C 1
ATOM 666 O O . GLN A 1 85 ? -6.268 0.966 10.932 1.00 96.31 85 GLN A O 1
ATOM 671 N N . ARG A 1 86 ? -5.216 -0.960 10.422 1.00 96.00 86 ARG A N 1
ATOM 672 C CA . ARG A 1 86 ? -4.516 -0.481 9.225 1.00 96.00 86 ARG A CA 1
ATOM 673 C C . ARG A 1 86 ? -4.656 -1.495 8.084 1.00 96.00 86 ARG A C 1
ATOM 675 O O . ARG A 1 86 ? -4.842 -2.678 8.354 1.00 96.00 86 ARG A O 1
ATOM 682 N N . PRO A 1 87 ? -4.612 -1.058 6.818 1.00 97.12 87 PRO A N 1
ATOM 683 C CA . PRO A 1 87 ? -4.615 -1.985 5.700 1.00 97.12 87 PRO A CA 1
ATOM 684 C C . PRO A 1 87 ? -3.255 -2.675 5.558 1.00 97.12 87 PRO A C 1
ATOM 686 O O . PRO A 1 87 ? -2.213 -2.058 5.754 1.00 97.12 87 PRO A O 1
ATOM 689 N N . GLU A 1 88 ? -3.287 -3.927 5.135 1.00 95.62 88 GLU A N 1
ATOM 690 C CA . GLU A 1 88 ? -2.160 -4.695 4.626 1.00 95.62 88 GLU A CA 1
ATOM 691 C C . GLU A 1 88 ? -2.483 -5.096 3.183 1.00 95.62 88 GLU A C 1
ATOM 693 O O . GLU A 1 88 ? -3.579 -5.589 2.899 1.00 95.62 88 GLU A O 1
ATOM 698 N N . LEU A 1 89 ? -1.566 -4.803 2.258 1.00 95.69 89 LEU A N 1
ATOM 699 C CA . LEU A 1 89 ? -1.752 -5.047 0.829 1.00 95.69 89 LEU A CA 1
ATOM 700 C C . LEU A 1 89 ? -0.956 -6.276 0.391 1.00 95.69 89 LEU A C 1
ATOM 702 O O . LEU A 1 89 ? 0.272 -6.269 0.426 1.00 95.69 89 LEU A O 1
ATOM 706 N N . ASP A 1 90 ? -1.671 -7.269 -0.120 1.00 95.38 90 ASP A N 1
ATOM 707 C CA . ASP A 1 90 ? -1.120 -8.423 -0.818 1.00 95.38 90 ASP A CA 1
ATOM 708 C C . ASP A 1 90 ? -0.817 -8.047 -2.279 1.00 95.38 90 ASP A C 1
ATOM 710 O O . ASP A 1 90 ? -1.718 -7.813 -3.09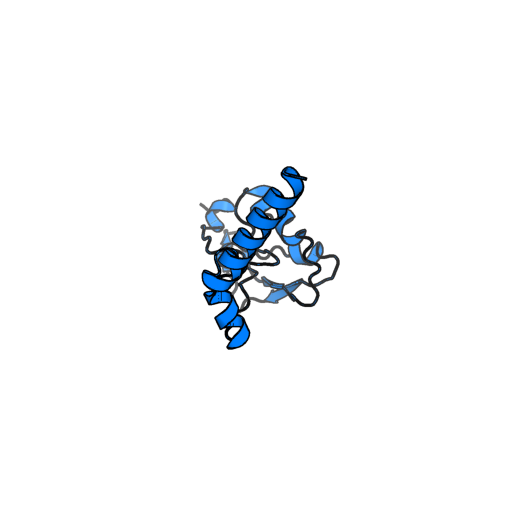4 1.00 95.38 90 ASP A O 1
ATOM 714 N N . LEU A 1 91 ? 0.473 -7.950 -2.609 1.00 92.69 91 LEU A N 1
ATOM 715 C CA . LEU A 1 91 ? 0.931 -7.559 -3.943 1.00 92.69 91 LEU A CA 1
ATOM 716 C C . LEU A 1 91 ? 0.713 -8.649 -4.999 1.00 92.69 91 LEU A C 1
ATOM 718 O O . LEU A 1 91 ? 0.613 -8.313 -6.176 1.00 92.69 91 LEU A O 1
ATOM 722 N N . GLU A 1 92 ? 0.586 -9.916 -4.607 1.00 93.44 92 GLU A N 1
ATOM 723 C CA . GLU A 1 92 ? 0.355 -11.023 -5.541 1.00 93.44 92 GLU A CA 1
ATOM 724 C C . GLU A 1 92 ? -1.090 -11.022 -6.051 1.00 93.44 92 GLU A C 1
ATOM 726 O O . GLU A 1 92 ? -1.356 -11.332 -7.212 1.00 93.44 92 GLU A O 1
ATOM 731 N N . LYS A 1 93 ? -2.037 -10.601 -5.204 1.00 96.12 93 LYS A N 1
ATOM 732 C CA . LYS A 1 93 ? -3.453 -10.444 -5.577 1.00 96.12 93 LYS A CA 1
ATOM 733 C C . LYS A 1 93 ? -3.771 -9.089 -6.207 1.00 96.12 93 LYS A C 1
ATOM 735 O O . LYS A 1 93 ? -4.864 -8.893 -6.752 1.00 96.12 93 LYS A O 1
ATOM 740 N N . CYS A 1 94 ? -2.886 -8.105 -6.081 1.00 96.31 94 CYS A N 1
ATOM 741 C CA . CYS A 1 94 ? -3.150 -6.753 -6.551 1.00 96.31 94 CYS A CA 1
ATOM 742 C C . CYS A 1 94 ? -3.087 -6.676 -8.083 1.00 96.31 94 CYS A C 1
ATOM 744 O O . CYS A 1 94 ? -2.059 -6.942 -8.691 1.00 96.31 94 CYS A O 1
ATOM 746 N N . CYS A 1 95 ? -4.161 -6.208 -8.723 1.00 96.25 95 CYS A N 1
ATOM 747 C CA . CYS A 1 95 ? -4.162 -5.935 -10.164 1.00 96.25 95 CYS A CA 1
ATOM 748 C C . CYS A 1 95 ? -3.713 -4.500 -10.517 1.00 96.25 95 CYS A C 1
ATOM 750 O O . CYS A 1 95 ? -3.976 -4.033 -11.622 1.00 96.25 95 CYS A O 1
ATOM 752 N N . PHE A 1 96 ? -3.120 -3.763 -9.567 1.00 96.19 96 PHE A N 1
ATOM 753 C CA . PHE A 1 96 ? -2.602 -2.396 -9.744 1.00 96.19 96 PHE A CA 1
ATOM 754 C C . PHE A 1 96 ? -3.590 -1.401 -10.387 1.00 96.19 96 PHE A C 1
ATOM 756 O O . PHE A 1 96 ? -3.212 -0.569 -11.203 1.00 96.19 96 PHE A O 1
ATOM 763 N N . CYS A 1 97 ? -4.872 -1.453 -10.007 1.00 96.56 97 CYS A N 1
ATOM 764 C CA . CYS A 1 97 ? -5.905 -0.563 -10.559 1.00 96.56 97 CYS A CA 1
ATOM 765 C C . CYS A 1 97 ? -6.019 0.814 -9.875 1.00 96.56 97 CYS A C 1
ATOM 767 O O . CYS A 1 97 ? -6.850 1.614 -10.286 1.00 96.56 97 CYS A O 1
ATOM 769 N N . PHE A 1 98 ? -5.264 1.066 -8.799 1.00 96.06 98 PHE A N 1
ATOM 770 C CA . PHE A 1 98 ? -5.219 2.334 -8.042 1.00 96.06 98 PHE A CA 1
ATOM 771 C C . PHE A 1 98 ? -6.527 2.834 -7.398 1.00 96.06 98 PHE A C 1
ATOM 773 O O . PHE A 1 98 ? -6.528 3.860 -6.727 1.00 96.06 98 PHE A O 1
ATOM 780 N N . ARG A 1 99 ? -7.614 2.056 -7.424 1.00 96.75 99 ARG A N 1
ATOM 781 C CA . ARG A 1 99 ? -8.872 2.414 -6.734 1.00 96.75 99 ARG A CA 1
ATOM 782 C C . ARG A 1 99 ? -8.700 2.693 -5.236 1.00 96.75 99 ARG A C 1
ATOM 784 O O . ARG A 1 99 ? -9.413 3.526 -4.681 1.00 96.75 99 ARG A O 1
ATOM 791 N N . CYS A 1 100 ? -7.766 2.006 -4.574 1.00 96.69 100 CYS A N 1
ATOM 792 C CA . CYS A 1 100 ? -7.448 2.234 -3.163 1.00 96.69 100 CYS A CA 1
ATOM 793 C C . CYS A 1 100 ? -6.842 3.621 -2.903 1.00 96.69 100 CYS A C 1
ATOM 795 O O . CYS A 1 100 ? -7.130 4.207 -1.862 1.00 96.69 100 CYS A O 1
ATOM 797 N N . HIS A 1 101 ? -6.056 4.141 -3.848 1.00 95.81 101 HIS A N 1
ATOM 798 C CA . HIS A 1 101 ? -5.498 5.487 -3.807 1.00 95.81 101 HIS A CA 1
ATOM 799 C C . HIS A 1 101 ? -6.608 6.525 -4.006 1.00 95.81 101 HIS A C 1
ATOM 801 O O . HIS A 1 101 ? -6.827 7.374 -3.143 1.00 95.81 101 HIS A O 1
ATOM 807 N N . ASP A 1 102 ? -7.389 6.385 -5.077 1.00 95.62 102 ASP A N 1
ATOM 808 C CA . ASP A 1 102 ? -8.394 7.384 -5.464 1.00 95.62 102 ASP A CA 1
ATOM 809 C C . ASP A 1 102 ? -9.561 7.475 -4.476 1.00 95.62 102 ASP A C 1
ATOM 811 O O . ASP A 1 102 ? -10.182 8.527 -4.315 1.00 95.62 102 ASP A O 1
ATOM 815 N N . THR A 1 103 ? -9.875 6.375 -3.783 1.00 96.31 103 THR A N 1
ATOM 816 C CA . THR A 1 103 ? -10.913 6.382 -2.748 1.00 96.31 103 THR A CA 1
ATOM 817 C C . THR A 1 103 ? -10.421 6.875 -1.391 1.00 96.31 103 THR A C 1
ATOM 819 O O . THR A 1 103 ? -11.254 7.085 -0.503 1.00 96.31 103 THR A O 1
ATOM 822 N N . CYS A 1 104 ? -9.107 6.976 -1.177 1.00 96.44 104 CYS A N 1
ATOM 823 C CA . CYS A 1 104 ? -8.554 7.281 0.134 1.00 96.44 104 CYS A CA 1
ATOM 824 C C . CYS A 1 104 ? -9.019 8.677 0.568 1.00 96.44 104 CYS A C 1
ATOM 826 O O . CYS A 1 104 ? -8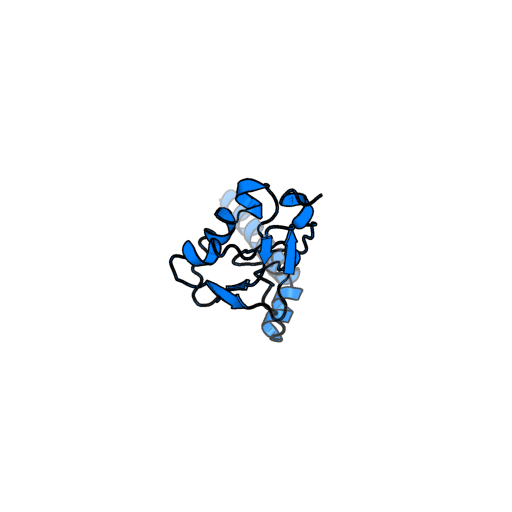.768 9.633 -0.162 1.00 96.44 104 CYS A O 1
ATOM 828 N N . PRO A 1 105 ? -9.673 8.849 1.734 1.00 94.88 105 PRO A N 1
ATOM 829 C CA . PRO A 1 105 ? -10.164 10.162 2.157 1.00 94.88 105 PRO A CA 1
ATOM 830 C C . PRO A 1 105 ? -9.060 11.218 2.270 1.00 94.88 105 PRO A C 1
ATOM 832 O O . PRO A 1 105 ? -9.300 12.378 1.958 1.00 94.88 105 PRO A O 1
ATOM 835 N N . ILE A 1 106 ? -7.843 10.813 2.644 1.00 95.12 106 ILE A N 1
ATOM 836 C CA . ILE A 1 106 ? -6.663 11.691 2.684 1.00 95.12 106 ILE A CA 1
ATOM 837 C C . ILE A 1 106 ? -6.388 12.318 1.314 1.00 95.12 106 ILE A C 1
ATOM 839 O O . ILE A 1 106 ? -6.181 13.524 1.208 1.00 95.12 106 ILE A O 1
ATOM 843 N N . PHE A 1 107 ? -6.489 11.517 0.258 1.00 94.94 107 PHE A N 1
ATOM 844 C CA . PHE A 1 107 ? -6.349 11.997 -1.108 1.00 94.94 107 PHE A CA 1
ATOM 845 C C . PHE A 1 107 ? -7.613 12.714 -1.586 1.00 94.94 107 PHE A C 1
ATOM 847 O O . PHE A 1 107 ? -7.588 13.897 -1.904 1.00 94.94 107 PHE A O 1
ATOM 854 N N . LYS A 1 108 ? -8.758 12.033 -1.554 1.00 94.69 108 LYS A N 1
ATOM 855 C CA . LYS A 1 108 ? -10.006 12.508 -2.154 1.00 94.69 108 LYS A CA 1
ATOM 856 C C . LYS A 1 108 ? -10.593 13.757 -1.490 1.00 94.69 108 LYS A C 1
ATOM 858 O O . LYS A 1 108 ? -11.201 14.568 -2.179 1.00 94.69 108 LYS A O 1
ATOM 863 N N . ARG A 1 109 ? -10.482 13.890 -0.164 1.00 93.69 109 ARG A N 1
ATOM 864 C CA . ARG A 1 109 ? -11.059 15.017 0.593 1.00 93.69 109 ARG A CA 1
ATOM 865 C C . ARG A 1 109 ? -10.040 16.118 0.857 1.00 93.69 109 ARG A C 1
ATOM 867 O O . ARG A 1 109 ? -10.392 17.285 0.747 1.00 93.69 109 ARG A O 1
ATOM 874 N N . TYR A 1 110 ? -8.816 15.750 1.230 1.00 92.56 110 TYR A N 1
ATOM 875 C CA . TYR A 1 110 ? -7.800 16.709 1.677 1.00 92.56 110 TYR A CA 1
ATOM 876 C C . TYR A 1 110 ? -6.741 17.023 0.620 1.00 92.56 110 TYR A C 1
ATOM 878 O O . TYR A 1 110 ? -5.890 17.879 0.856 1.00 92.56 110 TYR A O 1
ATOM 886 N N . ASN A 1 111 ? -6.793 16.356 -0.538 1.00 93.31 111 ASN A N 1
ATOM 887 C CA . ASN A 1 111 ? -5.828 16.507 -1.625 1.00 93.31 111 ASN A CA 1
ATOM 888 C C . ASN A 1 111 ? -4.370 16.322 -1.159 1.00 93.31 111 ASN A C 1
ATOM 890 O O . ASN A 1 111 ? -3.461 17.014 -1.617 1.00 93.31 111 ASN A O 1
ATOM 894 N N . ARG A 1 112 ? -4.151 15.408 -0.205 1.00 94.00 112 ARG A N 1
ATOM 895 C CA . ARG A 1 112 ? -2.825 15.017 0.293 1.00 94.00 112 ARG A CA 1
ATOM 896 C C . ARG A 1 112 ? -2.421 13.653 -0.272 1.00 94.00 112 ARG A C 1
ATOM 898 O O . ARG A 1 112 ? -3.301 12.896 -0.682 1.00 94.00 112 ARG A O 1
ATOM 905 N N . PRO A 1 113 ? -1.122 13.305 -0.298 1.00 93.75 113 PRO A N 1
ATOM 906 C CA . PRO A 1 113 ? -0.680 11.981 -0.727 1.00 93.75 113 PRO A CA 1
ATOM 907 C C . PRO A 1 113 ? -1.468 10.869 -0.025 1.00 93.75 113 PRO A C 1
ATOM 909 O O . PRO A 1 113 ? -1.607 10.869 1.200 1.00 93.75 113 PRO A O 1
ATOM 912 N N . SER A 1 114 ? -2.029 9.941 -0.807 1.00 94.62 114 SER A N 1
ATOM 913 C CA . SER A 1 114 ? -2.820 8.840 -0.255 1.00 94.62 114 SER A CA 1
ATOM 914 C C . SER A 1 114 ? -1.995 8.025 0.735 1.00 94.62 114 SER A C 1
ATOM 916 O O . SER A 1 114 ? -0.858 7.646 0.462 1.00 94.62 114 SER A O 1
ATOM 918 N N . ALA A 1 115 ? -2.624 7.646 1.846 1.00 95.44 115 ALA A N 1
ATOM 919 C CA . ALA A 1 115 ? -2.015 6.766 2.833 1.00 95.44 115 ALA A CA 1
ATOM 920 C C . ALA A 1 115 ? -1.787 5.323 2.339 1.00 95.44 115 ALA A C 1
ATOM 922 O O . ALA A 1 115 ? -1.123 4.543 3.013 1.00 95.44 115 ALA A O 1
ATOM 923 N N . ILE A 1 116 ? -2.359 4.935 1.198 1.00 95.62 116 ILE A N 1
ATOM 924 C CA . ILE A 1 116 ? -2.166 3.616 0.589 1.00 95.62 116 IL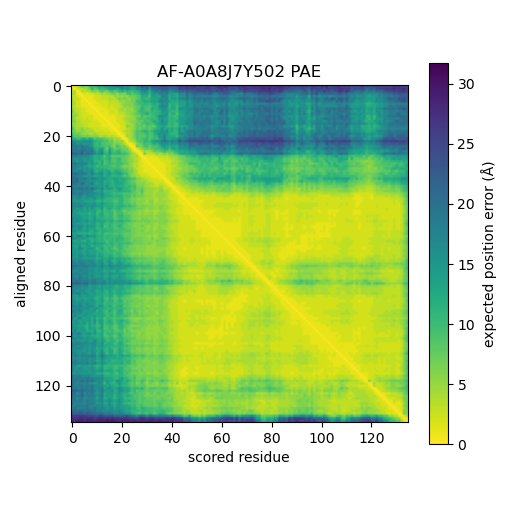E A CA 1
ATOM 925 C C . ILE A 1 116 ? -1.944 3.754 -0.911 1.00 95.62 116 ILE A C 1
ATOM 927 O O . ILE A 1 116 ? -2.673 4.480 -1.597 1.00 95.62 116 ILE A O 1
ATOM 931 N N . HIS A 1 117 ? -0.957 3.023 -1.419 1.00 94.56 117 HIS A N 1
ATOM 932 C CA . HIS A 1 117 ? -0.613 2.997 -2.828 1.00 94.56 117 HIS A CA 1
ATOM 933 C C . HIS A 1 117 ? -0.066 1.609 -3.217 1.00 94.56 117 HIS A C 1
ATOM 935 O O . HIS A 1 117 ? 0.804 1.095 -2.519 1.00 94.56 117 HIS A O 1
ATOM 941 N N . PRO A 1 118 ? -0.523 0.987 -4.327 1.00 91.75 118 PRO A N 1
ATOM 942 C CA . PRO A 1 118 ? -0.073 -0.347 -4.745 1.00 91.75 118 PRO A CA 1
ATOM 943 C C . PRO A 1 118 ? 1.423 -0.495 -5.026 1.00 91.75 118 PRO A C 1
ATOM 945 O O . PRO A 1 118 ? 1.917 -1.608 -5.159 1.00 91.75 118 PRO A O 1
ATOM 948 N N . ARG A 1 119 ? 2.128 0.625 -5.186 1.00 89.38 119 ARG A N 1
ATOM 949 C CA . ARG A 1 119 ? 3.569 0.662 -5.413 1.00 89.38 119 ARG A CA 1
ATOM 950 C C . ARG A 1 119 ? 4.257 1.156 -4.144 1.00 89.38 119 ARG A C 1
ATOM 952 O O . ARG A 1 119 ? 4.367 0.424 -3.174 1.00 89.38 119 ARG A O 1
ATOM 959 N N . GLU A 1 120 ? 4.689 2.406 -4.155 1.00 90.06 120 GLU A N 1
ATOM 960 C CA . GLU A 1 120 ? 5.383 3.058 -3.056 1.00 90.06 120 GLU A CA 1
ATOM 961 C C . GLU A 1 120 ? 4.561 4.270 -2.620 1.00 90.06 120 GLU A C 1
ATOM 963 O O . GLU A 1 120 ? 4.008 4.965 -3.477 1.00 90.06 120 GLU A O 1
ATOM 968 N N . VAL A 1 121 ? 4.440 4.485 -1.310 1.00 88.38 121 VAL A N 1
ATOM 969 C CA . VAL A 1 121 ? 3.722 5.636 -0.723 1.00 88.38 121 VAL A CA 1
ATOM 970 C C . VAL A 1 121 ? 4.603 6.872 -0.519 1.00 88.38 121 VAL A C 1
ATOM 972 O O . VAL A 1 121 ? 4.077 7.951 -0.262 1.00 88.38 121 VAL A O 1
ATOM 975 N N . GLY A 1 122 ? 5.922 6.728 -0.664 1.00 86.75 122 GLY A N 1
ATOM 976 C CA . GLY A 1 122 ? 6.906 7.774 -0.389 1.00 86.75 122 GLY A CA 1
ATOM 977 C C . GLY A 1 122 ? 6.992 8.159 1.093 1.00 86.75 122 GLY A C 1
ATOM 978 O O . GLY A 1 122 ? 6.195 7.721 1.928 1.00 86.75 122 GLY A O 1
ATOM 979 N N . ASP A 1 123 ? 7.963 9.012 1.411 1.00 86.75 123 ASP A N 1
ATOM 980 C CA . ASP A 1 123 ? 8.195 9.523 2.762 1.00 86.75 123 ASP A CA 1
ATOM 981 C C . ASP A 1 123 ? 7.466 10.860 2.948 1.00 86.75 123 ASP A C 1
ATOM 983 O O . ASP A 1 123 ? 8.040 11.941 2.828 1.00 86.75 123 ASP A O 1
ATOM 987 N N . TYR A 1 124 ? 6.159 10.786 3.197 1.00 89.56 124 TYR A N 1
ATOM 988 C CA . TYR A 1 124 ? 5.334 11.951 3.516 1.00 89.56 124 TYR A CA 1
ATOM 989 C C . TYR A 1 124 ? 4.760 11.829 4.924 1.00 89.56 124 TYR A C 1
ATOM 991 O O . TYR A 1 124 ? 4.207 10.792 5.283 1.00 89.56 124 TYR A O 1
ATOM 999 N N . TYR A 1 125 ? 4.863 12.887 5.719 1.00 90.69 125 TYR A N 1
ATOM 1000 C CA . TYR A 1 125 ? 4.316 12.919 7.068 1.00 90.69 125 TYR A CA 1
ATOM 1001 C C . TYR A 1 125 ? 3.609 14.247 7.303 1.00 90.69 125 TYR A C 1
ATOM 1003 O O . TYR A 1 125 ? 4.179 15.317 7.094 1.00 90.69 125 TYR A O 1
ATOM 1011 N N . GLU A 1 126 ? 2.373 14.161 7.770 1.00 90.38 126 GLU A N 1
ATOM 1012 C CA . GLU A 1 126 ? 1.589 15.289 8.242 1.00 90.38 126 GLU A CA 1
ATOM 1013 C C . GLU A 1 126 ? 0.767 14.836 9.448 1.00 90.38 126 GLU A C 1
ATOM 1015 O O . GLU A 1 126 ? 0.439 13.658 9.601 1.00 90.38 126 GLU A O 1
ATOM 1020 N N . ASP A 1 127 ? 0.444 15.784 10.319 1.00 89.88 127 ASP A N 1
ATOM 1021 C CA . ASP A 1 127 ? -0.411 15.535 11.467 1.00 89.88 127 ASP A CA 1
ATOM 1022 C C . ASP A 1 127 ? -1.865 15.346 11.007 1.00 89.88 127 ASP A C 1
ATOM 1024 O O . ASP A 1 127 ? -2.587 16.297 10.689 1.00 89.88 127 ASP A O 1
ATOM 1028 N N . VAL A 1 128 ? -2.289 14.084 10.947 1.00 90.00 128 VAL A N 1
ATOM 1029 C CA . VAL A 1 128 ? -3.635 13.712 10.505 1.00 90.00 128 VAL A CA 1
ATOM 1030 C C . VAL A 1 128 ? -4.711 14.199 11.468 1.00 90.00 128 VAL A C 1
ATOM 1032 O O . VAL A 1 128 ? -5.829 14.476 11.036 1.00 90.00 128 VAL A O 1
ATOM 1035 N N . SER A 1 129 ? -4.387 14.367 12.748 1.00 88.69 129 SER A N 1
ATOM 1036 C CA . SER A 1 129 ? -5.313 14.902 13.743 1.00 88.69 129 SER A CA 1
ATOM 1037 C C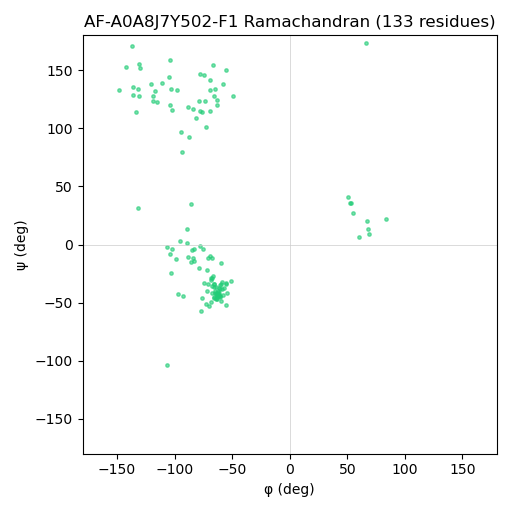 . SER A 1 129 ? -5.748 16.314 13.355 1.00 88.69 129 SER A C 1
ATOM 1039 O O . SER A 1 129 ? -6.947 16.587 13.285 1.00 88.69 129 SER A O 1
ATOM 1041 N N . LYS A 1 130 ? -4.794 17.159 12.939 1.00 88.19 130 LYS A N 1
ATOM 1042 C CA . LYS A 1 130 ? -5.069 18.511 12.421 1.00 88.19 130 LYS A CA 1
ATOM 1043 C C . LYS A 1 130 ? -5.868 18.483 11.121 1.00 88.19 130 LYS A C 1
ATOM 1045 O O . LYS A 1 130 ? -6.820 19.243 10.971 1.00 88.19 130 LYS A O 1
ATOM 1050 N N . LEU A 1 131 ? -5.545 17.572 10.195 1.00 87.75 131 LEU A N 1
ATOM 1051 C CA . LEU A 1 131 ? -6.309 17.405 8.946 1.00 87.75 131 LEU A CA 1
ATOM 1052 C C . LEU A 1 131 ? -7.782 17.056 9.210 1.00 87.75 131 LEU A C 1
ATOM 1054 O O . LEU A 1 131 ? -8.678 17.531 8.513 1.00 87.75 131 LEU A O 1
ATOM 1058 N N . LEU A 1 132 ? -8.050 16.232 10.221 1.00 86.62 132 LEU A N 1
ATOM 1059 C CA . LEU A 1 132 ? -9.403 15.831 10.604 1.00 86.62 132 LEU A CA 1
ATOM 1060 C C . LEU A 1 132 ? -10.158 16.905 11.413 1.00 86.62 132 LEU A C 1
ATOM 1062 O O . LEU A 1 132 ? -11.327 16.689 11.733 1.00 86.62 132 LEU A O 1
ATOM 1066 N N . GLY A 1 133 ? -9.537 18.054 11.701 1.00 76.12 133 GLY A N 1
ATOM 1067 C CA . GLY A 1 133 ? -10.120 19.129 12.510 1.00 76.12 133 GLY A CA 1
ATOM 1068 C C . GLY A 1 133 ? -9.967 18.923 14.020 1.00 76.12 133 GLY A C 1
ATOM 1069 O O . GLY A 1 133 ? -10.753 19.463 14.792 1.00 76.12 133 GLY A O 1
ATOM 1070 N N . GLY A 1 134 ? -9.001 18.107 14.446 1.00 59.28 134 GLY A N 1
ATOM 1071 C CA . GLY A 1 134 ? -8.549 18.024 15.830 1.00 59.28 134 GLY A CA 1
ATOM 1072 C C . GLY A 1 134 ? -7.454 19.056 16.087 1.00 59.28 134 GLY A C 1
ATOM 1073 O O . GLY A 1 134 ? -6.282 18.763 15.851 1.00 59.28 134 GLY A O 1
ATOM 1074 N N . GLY A 1 135 ? -7.854 20.241 16.557 1.00 42.66 135 GLY A N 1
ATOM 1075 C CA . GLY A 1 135 ? -6.976 21.372 16.887 1.00 42.66 135 GLY A CA 1
ATOM 1076 C C . GLY A 1 135 ? -7.254 22.596 16.036 1.00 42.66 135 GLY A C 1
ATOM 1077 O O . GLY A 1 135 ? -6.739 22.629 14.897 1.00 42.66 135 GLY A O 1
#

Solvent-accessible surface area (backbone atoms only — not comparable to full-atom values): 7968 Å² total; per-residue (Å²): 113,75,67,60,55,52,50,53,52,54,52,50,52,54,51,49,42,37,69,77,64,48,75,70,58,92,60,55,69,66,58,50,48,26,56,76,70,65,65,69,74,83,63,56,35,55,33,66,77,55,44,69,43,82,55,55,39,39,74,64,37,90,66,59,24,39,45,79,41,77,47,98,63,71,42,76,48,36,100,90,42,65,31,48,35,41,74,45,76,43,73,89,51,45,83,74,77,55,55,38,28,64,57,23,59,48,22,65,73,68,73,39,83,33,27,35,29,92,56,62,42,72,97,73,86,62,68,49,26,47,75,74,66,41,119

pLDDT: mean 89.13, std 9.52, range [42.66, 97.94]

Secondary structure (DSSP, 8-state):
-HHHHHHHHHHHHHHHHHHHH-TT-SS-HHHHHHHHTT-PPPPP-B-TTT-----HHHHH-TT--EEEEEEEEEEEEETTEEEEEEEEE-TTT-----HHHHT-HHHHTT-S--SB-SS---S----HHHHTT--

Mean predicted aligned error: 8.13 Å